Protein AF-A0A0C9QX68-F1 (afdb_monomer_lite)

Organism: NCBI:txid64838

Structure (mmCIF, N/CA/C/O backbone):
data_AF-A0A0C9QX68-F1
#
_entry.id   AF-A0A0C9QX68-F1
#
loop_
_atom_site.group_PDB
_atom_site.id
_atom_site.type_symbol
_atom_site.label_atom_id
_atom_site.label_alt_id
_atom_site.label_comp_id
_atom_site.label_asym_id
_atom_site.label_entity_id
_atom_site.label_seq_id
_atom_site.pdbx_PDB_ins_code
_atom_site.Cartn_x
_atom_site.Cartn_y
_atom_site.Cartn_z
_atom_site.occupancy
_atom_site.B_iso_or_equiv
_atom_site.auth_seq_id
_atom_site.auth_c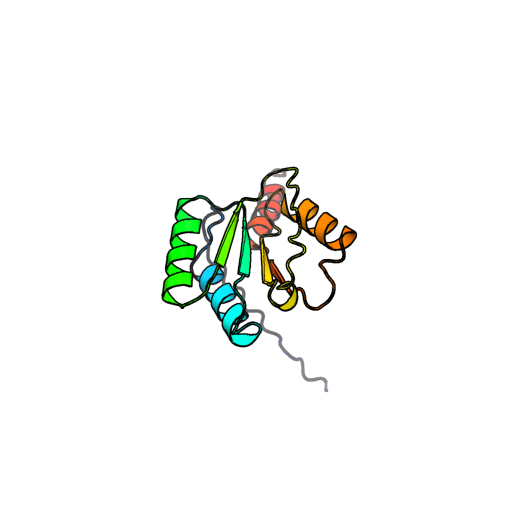omp_id
_atom_site.auth_asym_id
_atom_site.auth_atom_id
_atom_site.pdbx_PDB_model_num
ATOM 1 N N . MET A 1 1 ? 21.911 -42.697 15.186 1.00 37.84 1 MET A N 1
ATOM 2 C CA . MET A 1 1 ? 20.762 -43.060 14.328 1.00 37.84 1 MET A CA 1
ATOM 3 C C . MET A 1 1 ? 19.948 -41.790 14.113 1.00 37.84 1 MET A C 1
ATOM 5 O O . MET A 1 1 ? 19.211 -41.394 15.000 1.00 37.84 1 MET A O 1
ATOM 9 N N . PHE A 1 2 ? 20.220 -41.062 13.025 1.00 35.03 2 PHE A N 1
ATOM 10 C CA . PHE A 1 2 ? 19.630 -39.744 12.757 1.00 35.03 2 PHE A CA 1
ATOM 11 C C . PHE A 1 2 ? 18.246 -39.900 12.120 1.00 35.03 2 PHE A C 1
ATOM 13 O O . PHE A 1 2 ? 18.112 -40.521 11.065 1.00 35.03 2 PHE A O 1
ATOM 20 N N . ILE A 1 3 ? 17.230 -39.338 12.772 1.00 44.50 3 ILE A N 1
ATOM 21 C CA . ILE A 1 3 ? 15.864 -39.224 12.258 1.00 44.50 3 ILE A CA 1
ATOM 22 C C . ILE A 1 3 ? 15.906 -38.238 11.086 1.00 44.50 3 ILE A C 1
ATOM 24 O O . ILE A 1 3 ? 16.195 -37.056 11.265 1.00 44.50 3 ILE A O 1
ATOM 28 N N . LYS A 1 4 ? 15.679 -38.738 9.869 1.00 43.81 4 LYS A N 1
ATOM 29 C CA . LYS A 1 4 ? 15.552 -37.907 8.669 1.00 43.81 4 LYS A CA 1
ATOM 30 C C . LYS A 1 4 ? 14.200 -37.192 8.717 1.00 43.81 4 LYS A C 1
ATOM 32 O O . LYS A 1 4 ? 13.176 -37.798 8.423 1.00 43.81 4 LYS A O 1
ATOM 37 N N . ASN A 1 5 ? 14.212 -35.916 9.099 1.00 43.69 5 ASN A N 1
ATOM 38 C CA . ASN A 1 5 ? 13.072 -35.013 8.949 1.00 43.69 5 ASN A CA 1
ATOM 39 C C . ASN A 1 5 ? 12.767 -34.832 7.456 1.00 43.69 5 ASN A C 1
ATOM 41 O O . ASN A 1 5 ? 13.553 -34.237 6.722 1.00 43.69 5 ASN A O 1
ATOM 45 N N . PHE A 1 6 ? 11.632 -35.365 7.011 1.00 45.78 6 PHE A N 1
ATOM 46 C CA . PHE A 1 6 ? 11.074 -35.091 5.693 1.00 45.78 6 PHE A CA 1
ATOM 47 C C . PHE A 1 6 ? 10.314 -33.762 5.768 1.00 45.78 6 PHE A C 1
ATOM 49 O O . PHE A 1 6 ? 9.234 -33.691 6.348 1.00 45.78 6 PHE A O 1
ATOM 56 N N . ILE A 1 7 ? 10.884 -32.700 5.200 1.00 48.22 7 ILE A N 1
ATOM 57 C CA . ILE A 1 7 ? 10.152 -31.462 4.915 1.00 48.22 7 ILE A CA 1
ATOM 58 C C . ILE A 1 7 ? 9.492 -31.671 3.552 1.00 48.22 7 ILE A C 1
ATOM 60 O O . ILE A 1 7 ? 10.150 -31.612 2.516 1.00 48.22 7 ILE A O 1
ATOM 64 N N . GLY A 1 8 ? 8.202 -32.002 3.555 1.00 44.84 8 GLY A N 1
ATOM 65 C CA . GLY A 1 8 ? 7.402 -32.061 2.336 1.00 44.84 8 GLY A CA 1
ATOM 66 C C . GLY A 1 8 ? 6.965 -30.655 1.940 1.00 44.84 8 GLY A C 1
ATOM 67 O O . GLY A 1 8 ? 6.133 -30.064 2.621 1.00 44.84 8 GLY A O 1
ATOM 68 N N . ILE A 1 9 ? 7.520 -30.118 0.854 1.00 47.53 9 ILE A N 1
ATOM 69 C CA . ILE A 1 9 ? 7.031 -28.882 0.234 1.00 47.53 9 ILE A CA 1
ATOM 70 C C . ILE A 1 9 ? 5.921 -29.279 -0.742 1.00 47.53 9 ILE A C 1
ATOM 72 O O . ILE A 1 9 ? 6.179 -29.918 -1.761 1.00 47.53 9 ILE A O 1
ATOM 76 N N . LEU A 1 10 ? 4.678 -28.926 -0.415 1.00 38.78 10 LEU A N 1
ATOM 77 C CA . LEU A 1 10 ? 3.535 -29.085 -1.307 1.00 38.78 10 LEU A CA 1
ATOM 78 C C . LEU A 1 10 ? 3.487 -27.878 -2.254 1.00 38.78 10 LEU A C 1
ATOM 80 O O . LEU A 1 10 ? 3.088 -26.789 -1.849 1.00 38.78 10 LEU A O 1
ATOM 84 N N . ILE A 1 11 ? 3.901 -28.062 -3.509 1.00 47.56 11 ILE A N 1
ATOM 85 C CA . ILE A 1 11 ? 3.765 -27.044 -4.559 1.00 47.56 11 ILE A CA 1
ATOM 86 C C . ILE A 1 11 ? 2.476 -27.337 -5.330 1.00 47.56 11 ILE A C 1
ATOM 88 O O . ILE A 1 11 ? 2.427 -28.248 -6.154 1.00 47.56 11 ILE A O 1
ATOM 92 N N . LEU A 1 12 ? 1.417 -26.578 -5.049 1.00 38.44 12 LEU A N 1
ATOM 93 C CA . LEU A 1 12 ? 0.192 -26.575 -5.851 1.00 38.44 12 LEU A CA 1
ATOM 94 C C . LEU A 1 12 ? 0.367 -25.583 -7.005 1.00 38.44 12 LEU A C 1
ATOM 96 O O . LEU A 1 12 ? 0.236 -24.374 -6.830 1.00 38.44 12 LEU A O 1
ATOM 100 N N . SER A 1 13 ? 0.685 -26.096 -8.191 1.00 34.31 13 SER A N 1
ATOM 101 C CA . SER A 1 13 ? 0.783 -25.299 -9.417 1.00 34.31 13 SER A CA 1
ATOM 102 C C . SER A 1 13 ? -0.612 -25.022 -9.981 1.00 34.31 13 SER A C 1
ATOM 104 O O . SER A 1 13 ? -1.109 -25.760 -10.830 1.00 34.31 13 SER A O 1
ATOM 106 N N . ILE A 1 14 ? -1.259 -23.956 -9.513 1.00 43.12 14 ILE A N 1
ATOM 107 C CA . ILE A 1 14 ? -2.468 -23.431 -10.157 1.00 43.12 14 ILE A CA 1
ATOM 108 C C . ILE A 1 14 ? -2.005 -22.512 -11.292 1.00 43.12 14 ILE A C 1
ATOM 110 O O . ILE A 1 14 ? -1.330 -21.514 -11.047 1.00 43.12 14 ILE A O 1
ATOM 114 N N . ARG A 1 15 ? -2.335 -22.856 -12.544 1.00 37.97 15 ARG A N 1
ATOM 115 C CA . ARG A 1 15 ? -2.160 -21.942 -13.681 1.00 37.97 15 ARG A CA 1
ATOM 116 C C . ARG A 1 15 ? -3.159 -20.798 -13.520 1.00 37.97 15 ARG A C 1
ATOM 118 O O . ARG A 1 15 ? -4.356 -21.017 -13.687 1.00 37.97 15 ARG A O 1
ATOM 125 N N . VAL A 1 16 ? -2.672 -19.604 -13.203 1.00 42.56 16 VAL A N 1
ATOM 126 C CA . VAL A 1 16 ? -3.471 -18.373 -13.162 1.00 42.56 16 VAL A CA 1
ATOM 127 C C . VAL A 1 16 ? -2.869 -17.384 -14.158 1.00 42.56 16 VAL A C 1
ATOM 129 O O . VAL A 1 16 ? -1.650 -17.291 -14.287 1.00 42.56 16 VAL A O 1
ATOM 132 N N . SER A 1 17 ? -3.754 -16.749 -14.928 1.00 37.41 17 SER A N 1
ATOM 133 C CA . SER A 1 17 ? -3.475 -15.821 -16.029 1.00 37.41 17 SER A CA 1
ATOM 134 C C . SER A 1 17 ? -2.499 -14.707 -15.638 1.00 37.41 17 SER A C 1
ATOM 136 O O . SER A 1 17 ? -2.539 -14.219 -14.514 1.00 37.41 17 SER A O 1
ATOM 138 N N . ALA A 1 18 ? -1.662 -14.285 -16.590 1.00 44.09 18 ALA A N 1
ATOM 139 C CA . ALA A 1 18 ? -0.663 -13.222 -16.460 1.00 44.09 18 ALA A CA 1
ATOM 140 C C . ALA A 1 18 ? -1.278 -11.810 -16.543 1.00 44.09 18 ALA A C 1
ATOM 142 O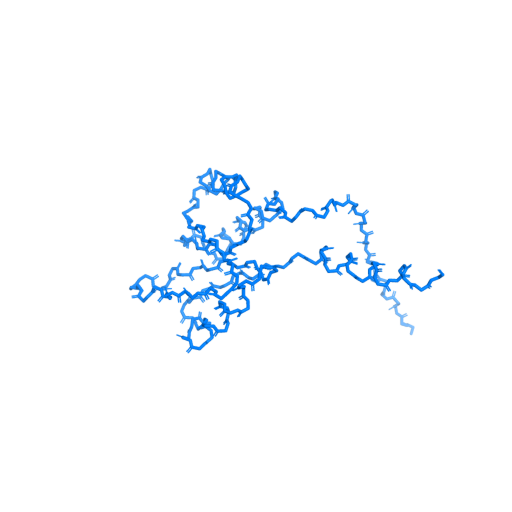 O . ALA A 1 18 ? -0.737 -10.938 -17.216 1.00 44.09 18 ALA A O 1
ATOM 143 N N . ASP A 1 19 ? -2.422 -11.612 -15.891 1.00 52.81 19 ASP A N 1
ATOM 144 C CA . ASP A 1 19 ? -3.025 -10.296 -15.709 1.00 52.81 19 ASP A CA 1
ATOM 145 C C . ASP A 1 19 ? -2.962 -9.979 -14.218 1.00 52.81 19 ASP A C 1
ATOM 147 O O . ASP A 1 19 ? -3.515 -10.716 -13.392 1.00 52.81 19 ASP A O 1
ATOM 151 N N . ARG A 1 20 ? -2.156 -8.978 -13.856 1.00 63.50 20 ARG A N 1
ATOM 152 C CA . ARG A 1 20 ? -1.855 -8.701 -12.453 1.00 63.50 20 ARG A CA 1
ATOM 153 C C . ARG A 1 20 ? -2.996 -7.903 -11.849 1.00 63.50 20 ARG A C 1
ATOM 155 O O . ARG A 1 20 ? -3.058 -6.687 -11.982 1.00 63.50 20 ARG A O 1
ATOM 162 N N . LYS A 1 21 ? -3.863 -8.638 -11.165 1.00 73.56 21 LYS A N 1
ATOM 163 C CA . LYS A 1 21 ? -5.104 -8.152 -10.582 1.00 73.56 21 LYS A CA 1
ATOM 164 C C . LYS A 1 21 ? -4.999 -8.042 -9.069 1.00 73.56 21 LYS A C 1
ATOM 166 O O . LYS A 1 21 ? -4.462 -8.936 -8.414 1.00 73.56 21 LYS A O 1
ATOM 171 N N . ILE A 1 22 ? -5.588 -6.991 -8.493 1.00 82.56 22 ILE A N 1
ATOM 172 C CA . ILE A 1 22 ? -5.909 -6.966 -7.056 1.00 82.56 22 ILE A CA 1
ATOM 173 C C . ILE A 1 22 ? -7.045 -7.969 -6.810 1.00 82.56 22 ILE A C 1
ATOM 175 O O . ILE A 1 22 ? -8.231 -7.628 -6.795 1.00 82.56 22 ILE A O 1
ATOM 179 N N . ASP A 1 23 ? -6.668 -9.237 -6.685 1.00 86.25 23 ASP A N 1
ATOM 180 C CA . ASP A 1 23 ? -7.585 -10.357 -6.519 1.00 86.25 23 ASP A CA 1
ATOM 181 C C . ASP A 1 23 ? -8.081 -10.497 -5.069 1.00 86.25 23 ASP A C 1
ATOM 183 O O . ASP A 1 23 ? -7.656 -9.792 -4.150 1.00 86.25 23 ASP A O 1
ATOM 187 N N . GLU A 1 24 ? -9.012 -11.425 -4.856 1.00 88.94 24 GLU A N 1
ATOM 188 C CA . GLU A 1 24 ? -9.596 -11.697 -3.539 1.00 88.94 24 GLU A CA 1
ATOM 189 C C . GLU A 1 24 ? -8.539 -12.076 -2.485 1.00 88.94 24 GLU A C 1
ATOM 191 O O . GLU A 1 24 ? -8.703 -11.762 -1.303 1.00 88.94 24 GLU A O 1
ATOM 196 N N . ILE A 1 25 ? -7.433 -12.707 -2.899 1.00 88.44 25 ILE A N 1
ATOM 197 C CA . ILE A 1 25 ? -6.351 -13.112 -1.997 1.00 88.44 25 ILE A CA 1
ATOM 198 C C . ILE A 1 25 ? -5.633 -11.867 -1.480 1.00 88.44 25 ILE A C 1
ATOM 200 O O . ILE A 1 25 ? -5.468 -11.718 -0.268 1.00 88.44 25 ILE A O 1
ATOM 204 N N . VAL A 1 26 ? -5.251 -10.950 -2.373 1.0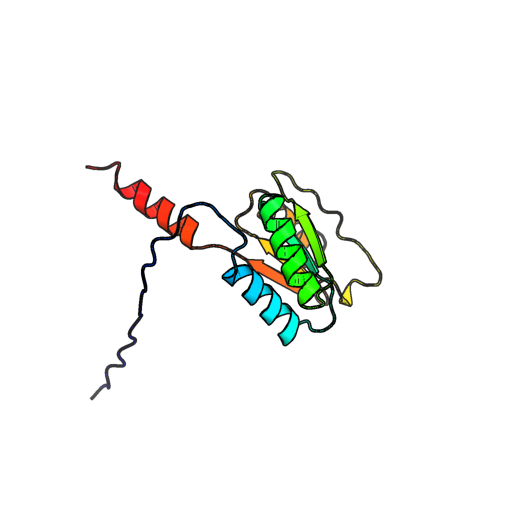0 89.19 26 VAL A N 1
ATOM 205 C CA . VAL A 1 26 ? -4.605 -9.684 -1.995 1.00 89.19 26 VAL A CA 1
ATOM 206 C C . VAL A 1 26 ? -5.542 -8.837 -1.130 1.00 89.19 26 VAL A C 1
ATOM 208 O O . VAL A 1 26 ? -5.124 -8.319 -0.093 1.00 89.19 26 VAL A O 1
ATOM 211 N N . GLN A 1 27 ? -6.821 -8.742 -1.503 1.00 92.12 27 GLN A N 1
ATOM 212 C CA . GLN A 1 27 ? -7.835 -8.009 -0.736 1.00 92.12 27 GLN A CA 1
ATOM 213 C C . GLN A 1 27 ? -7.966 -8.545 0.696 1.00 92.12 27 GLN A C 1
ATOM 215 O O . GLN A 1 27 ? -7.902 -7.775 1.659 1.00 92.12 27 GLN A O 1
ATOM 220 N N . THR A 1 28 ? -8.108 -9.865 0.839 1.00 93.44 28 THR A N 1
ATOM 221 C CA . THR A 1 28 ? -8.250 -10.529 2.142 1.00 93.44 28 THR A CA 1
ATOM 222 C C . THR A 1 28 ? -6.986 -10.369 2.976 1.00 93.44 28 THR A C 1
ATOM 224 O O . THR A 1 28 ? -7.064 -10.036 4.154 1.00 93.44 28 THR A O 1
ATOM 227 N N . PHE A 1 29 ? -5.812 -10.502 2.359 1.00 91.75 29 PHE A N 1
ATOM 228 C CA . PHE A 1 29 ? -4.542 -10.324 3.051 1.00 91.75 29 PHE A CA 1
ATOM 229 C C . PHE A 1 29 ? -4.373 -8.909 3.621 1.00 91.75 29 PHE A C 1
ATOM 231 O O . PHE A 1 29 ? -4.023 -8.750 4.792 1.00 91.75 29 PHE A O 1
ATOM 238 N N . ILE A 1 30 ? -4.669 -7.868 2.832 1.00 90.69 30 ILE A N 1
ATOM 239 C CA . ILE A 1 30 ? -4.629 -6.479 3.317 1.00 90.69 30 ILE A CA 1
ATOM 240 C C . ILE A 1 30 ? -5.624 -6.296 4.475 1.00 90.69 30 ILE A C 1
ATOM 242 O O . ILE A 1 30 ? -5.300 -5.661 5.484 1.00 90.69 30 ILE A O 1
ATOM 246 N N . LEU A 1 31 ? -6.825 -6.871 4.373 1.00 91.75 31 LEU A N 1
ATOM 247 C CA . LEU A 1 31 ? -7.823 -6.804 5.439 1.00 91.75 31 LEU A CA 1
ATOM 248 C C . LEU A 1 31 ? -7.338 -7.477 6.732 1.00 91.75 31 LEU A C 1
ATOM 250 O O . LEU A 1 31 ? -7.451 -6.884 7.805 1.00 91.75 31 LEU A O 1
ATOM 254 N N . ASP A 1 32 ? -6.759 -8.670 6.643 1.00 92.19 32 ASP A N 1
ATOM 255 C CA . ASP A 1 32 ? -6.244 -9.400 7.802 1.00 92.19 32 ASP A CA 1
ATOM 256 C C . ASP A 1 32 ? -5.109 -8.629 8.479 1.00 92.19 32 ASP A C 1
ATOM 258 O O . ASP A 1 32 ? -5.143 -8.402 9.691 1.00 92.19 32 ASP A O 1
ATOM 262 N N . VAL A 1 33 ? -4.151 -8.117 7.703 1.00 89.69 33 VAL A N 1
ATOM 263 C CA . VAL A 1 33 ? -3.038 -7.319 8.238 1.00 89.69 33 VAL A CA 1
ATOM 264 C C . VAL A 1 33 ? -3.548 -6.037 8.906 1.00 89.69 33 VAL A C 1
ATOM 266 O O . VAL A 1 33 ? -3.141 -5.717 10.029 1.00 89.69 33 VAL A O 1
ATOM 269 N N . THR A 1 34 ? -4.477 -5.318 8.265 1.00 87.12 34 THR A N 1
ATOM 270 C CA . THR A 1 34 ? -5.081 -4.105 8.846 1.00 87.12 34 THR A CA 1
ATOM 271 C C . THR A 1 34 ? -5.939 -4.398 10.074 1.00 87.12 34 THR A C 1
ATOM 273 O O . THR A 1 34 ? -6.103 -3.525 10.920 1.00 87.12 34 THR A O 1
ATOM 276 N N . ASN A 1 35 ? -6.506 -5.594 10.213 1.00 87.88 35 ASN A N 1
ATOM 277 C CA . ASN A 1 35 ? -7.253 -5.986 11.407 1.00 87.88 35 ASN A CA 1
ATOM 278 C C . ASN A 1 35 ? -6.333 -6.398 12.556 1.00 87.88 35 ASN A C 1
ATOM 280 O O . ASN A 1 35 ? -6.546 -5.970 13.689 1.00 87.88 35 ASN A O 1
ATOM 284 N N . SER A 1 36 ? -5.318 -7.213 12.277 1.00 85.06 36 SER A N 1
ATOM 285 C CA . SER A 1 36 ? -4.462 -7.799 13.309 1.00 85.06 36 SER A CA 1
ATOM 286 C C . SER A 1 36 ? -3.417 -6.826 13.837 1.00 85.06 36 SER A C 1
ATOM 288 O O . SER A 1 36 ? -3.210 -6.736 15.045 1.00 85.06 36 SER A O 1
ATOM 290 N N . PHE A 1 37 ? -2.753 -6.092 12.947 1.00 75.88 37 PHE A N 1
ATOM 291 C CA . PHE A 1 37 ? -1.602 -5.273 13.324 1.00 75.88 37 PHE A CA 1
ATOM 292 C C . PHE A 1 37 ? -1.955 -3.791 13.441 1.00 75.88 37 PHE A C 1
ATOM 294 O O . PHE A 1 37 ? -1.301 -3.050 14.184 1.00 75.88 37 PHE A O 1
ATOM 301 N N . TYR A 1 38 ? -3.001 -3.352 12.733 1.00 74.25 38 TYR A N 1
ATOM 302 C CA . TYR A 1 38 ? -3.294 -1.932 12.528 1.00 74.25 38 TYR A CA 1
ATOM 303 C C . TYR A 1 38 ? -4.791 -1.575 12.663 1.00 74.25 38 TYR A C 1
ATOM 305 O O . TYR A 1 38 ? -5.336 -0.873 11.810 1.00 74.25 38 TYR A O 1
ATOM 313 N N . PRO A 1 39 ? -5.475 -2.014 13.742 1.00 64.75 39 PRO A N 1
ATOM 314 C CA . PRO A 1 39 ? -6.940 -2.025 13.835 1.00 64.75 39 PRO A CA 1
ATOM 315 C C . PRO A 1 39 ? -7.617 -0.652 13.704 1.00 64.75 39 PRO A C 1
ATOM 317 O O . PRO A 1 39 ? -8.813 -0.592 13.430 1.00 64.75 39 PRO A O 1
ATOM 320 N N . THR A 1 40 ? -6.880 0.447 13.890 1.00 58.38 40 THR A N 1
ATOM 321 C CA . THR A 1 40 ? -7.417 1.816 13.956 1.00 58.38 40 THR A CA 1
ATOM 322 C C . THR A 1 40 ? -6.890 2.769 12.881 1.00 58.38 40 THR A C 1
ATOM 324 O O . THR A 1 40 ? -7.212 3.957 12.924 1.00 58.38 40 THR A O 1
ATOM 327 N N . SER A 1 41 ? -6.091 2.301 11.921 1.00 65.12 41 SER A N 1
ATOM 328 C CA . SER A 1 41 ? -5.508 3.177 10.899 1.00 65.12 41 SER A CA 1
ATOM 329 C C . SER A 1 41 ? -6.249 3.067 9.574 1.00 65.12 41 SER A C 1
ATOM 331 O O . SER A 1 41 ? -6.425 1.974 9.035 1.00 65.12 41 SER A O 1
ATOM 333 N N . SER A 1 42 ? -6.625 4.222 9.028 1.00 82.75 42 SER A N 1
ATOM 334 C CA . SER A 1 42 ? -6.745 4.370 7.583 1.00 82.75 42 SER A CA 1
ATOM 335 C C . SER A 1 42 ? -5.425 3.985 6.915 1.00 82.75 42 SER A C 1
ATOM 337 O O . SER A 1 42 ? -4.369 4.170 7.522 1.00 82.75 42 SER A O 1
ATOM 339 N N . PHE A 1 43 ? -5.463 3.493 5.682 1.00 87.38 43 PHE A N 1
ATOM 340 C CA . PHE A 1 43 ? -4.243 3.178 4.939 1.00 87.38 43 PHE A CA 1
ATOM 341 C C . PHE A 1 43 ? -4.231 3.820 3.558 1.00 87.38 43 PHE A C 1
ATOM 343 O O . PHE A 1 43 ? -5.285 4.000 2.955 1.00 87.38 43 PHE A O 1
ATOM 350 N N . SER A 1 44 ? -3.045 4.136 3.049 1.00 88.81 44 SER A N 1
ATOM 351 C CA . SER A 1 44 ? -2.881 4.591 1.667 1.00 88.81 44 SER A CA 1
ATOM 352 C C . SER A 1 44 ? -2.228 3.475 0.860 1.00 88.81 44 SER A C 1
ATOM 354 O O . SER A 1 44 ? -1.164 2.978 1.228 1.00 88.81 44 SER A O 1
ATOM 356 N N . LEU A 1 45 ? -2.893 3.047 -0.208 1.00 90.94 45 LEU A N 1
ATOM 357 C CA . LEU A 1 45 ? -2.409 2.047 -1.148 1.00 90.94 45 LEU A CA 1
ATOM 358 C C . LEU A 1 45 ? -1.755 2.730 -2.346 1.00 90.94 45 LEU A C 1
ATOM 360 O O . LEU A 1 45 ? -2.400 3.509 -3.039 1.00 90.94 45 LEU A O 1
ATOM 364 N N . PHE A 1 46 ? -0.519 2.350 -2.634 1.00 91.44 46 PHE A N 1
ATOM 365 C CA . PHE A 1 46 ? 0.208 2.690 -3.846 1.00 91.44 46 PHE A CA 1
ATOM 366 C C . PHE A 1 46 ? 0.207 1.488 -4.791 1.00 91.44 46 PHE A C 1
ATOM 368 O O . PHE A 1 46 ? 0.763 0.439 -4.462 1.00 91.44 46 PHE A O 1
ATOM 375 N N . HIS A 1 47 ? -0.442 1.626 -5.948 1.00 90.94 47 HIS A N 1
ATOM 376 C CA . HIS A 1 47 ? -0.659 0.530 -6.900 1.00 90.94 47 HIS A CA 1
ATOM 377 C C . HIS A 1 47 ? -0.533 0.995 -8.357 1.00 90.94 47 HIS A C 1
ATOM 379 O O . HIS A 1 47 ? -0.513 2.182 -8.649 1.00 90.94 47 HIS A O 1
ATOM 385 N N . CYS A 1 48 ? -0.531 0.054 -9.295 1.00 89.56 48 CYS A N 1
ATOM 386 C CA . CYS A 1 48 ? -0.607 0.297 -10.741 1.00 89.56 48 CYS A CA 1
ATOM 387 C C . CYS A 1 48 ? -1.777 -0.463 -11.391 1.00 89.56 48 CYS A C 1
ATOM 389 O O . CYS A 1 48 ? -1.874 -0.515 -12.611 1.00 89.56 48 CYS A O 1
ATOM 391 N N . ALA A 1 49 ? -2.663 -1.025 -10.557 1.00 89.44 49 ALA A N 1
ATOM 392 C CA . ALA A 1 49 ? -3.894 -1.707 -10.944 1.00 89.44 49 ALA A CA 1
ATOM 393 C C . ALA A 1 49 ? -4.870 -0.813 -11.723 1.00 89.44 49 ALA A C 1
ATOM 395 O O . ALA A 1 49 ? -4.889 0.413 -11.549 1.00 89.44 49 ALA A O 1
ATOM 396 N N . GLU A 1 50 ? -5.720 -1.441 -12.536 1.00 90.31 50 GLU A N 1
ATOM 397 C CA . GLU A 1 50 ? -6.716 -0.734 -13.338 1.00 90.31 50 GLU A CA 1
ATOM 398 C C . GLU A 1 50 ? -7.821 -0.104 -12.469 1.00 90.31 50 GLU A C 1
ATOM 400 O O . GLU A 1 50 ? -8.184 -0.647 -11.421 1.00 90.31 50 GLU A O 1
ATOM 405 N N . PRO A 1 51 ? -8.458 1.000 -12.914 1.00 89.69 51 PRO A N 1
ATOM 406 C CA . PRO A 1 51 ? -9.506 1.671 -12.138 1.00 89.69 51 PRO A CA 1
ATOM 407 C C . PRO A 1 51 ? -10.661 0.760 -11.693 1.00 89.69 51 PRO A C 1
ATOM 409 O O . PRO A 1 51 ? -11.239 0.975 -10.627 1.00 89.69 51 PRO A O 1
ATOM 412 N N . ALA A 1 52 ? -11.006 -0.259 -12.488 1.00 91.38 52 ALA A N 1
ATOM 413 C CA . ALA A 1 52 ? -12.057 -1.216 -12.148 1.00 91.38 52 ALA A CA 1
ATOM 414 C C . ALA A 1 52 ? -11.689 -2.079 -10.929 1.00 91.38 52 ALA A C 1
ATOM 416 O O . ALA A 1 52 ? -12.527 -2.299 -10.054 1.00 91.38 52 ALA A O 1
ATOM 417 N N . GLU A 1 53 ? -10.435 -2.516 -10.845 1.00 91.00 53 GLU A N 1
ATOM 418 C CA . GLU A 1 53 ? -9.912 -3.341 -9.752 1.00 91.00 53 GLU A CA 1
ATOM 419 C C . GLU A 1 53 ? -9.780 -2.529 -8.466 1.00 91.00 53 GLU A C 1
ATOM 421 O O . GLU A 1 53 ? -10.137 -2.990 -7.383 1.00 91.00 53 GLU A O 1
ATOM 426 N N . VAL A 1 54 ? -9.346 -1.275 -8.590 1.00 91.81 54 VAL A N 1
ATOM 427 C CA . VAL A 1 54 ? -9.286 -0.330 -7.469 1.00 91.81 54 VAL A CA 1
ATOM 428 C C . VAL A 1 54 ? -10.684 -0.060 -6.927 1.00 91.81 54 VAL A C 1
ATOM 430 O O . VAL A 1 54 ? -10.890 -0.084 -5.718 1.00 91.81 54 VAL A O 1
ATOM 433 N N . ALA A 1 55 ? -11.674 0.135 -7.802 1.00 93.62 55 ALA A N 1
ATOM 434 C CA . ALA A 1 55 ? -13.061 0.310 -7.383 1.00 93.62 55 ALA A CA 1
ATOM 435 C C . ALA A 1 55 ? -13.617 -0.940 -6.676 1.00 93.62 55 ALA A C 1
ATOM 437 O O . ALA A 1 55 ? -14.387 -0.814 -5.719 1.00 93.62 55 ALA A O 1
ATOM 438 N N . GLU A 1 56 ? -13.237 -2.139 -7.124 1.00 94.94 56 GLU A N 1
ATOM 439 C CA . GLU A 1 56 ? -13.588 -3.407 -6.478 1.00 94.94 56 GLU A CA 1
ATOM 440 C C . GLU A 1 56 ? -12.970 -3.511 -5.076 1.00 94.94 56 GLU A C 1
ATOM 442 O O . GLU A 1 56 ? -13.702 -3.685 -4.095 1.00 94.94 56 GLU A O 1
ATOM 447 N N . LEU A 1 57 ? -11.659 -3.280 -4.961 1.00 93.31 57 LEU A N 1
ATOM 448 C CA . LEU A 1 57 ? -10.952 -3.208 -3.684 1.00 93.31 57 LEU A CA 1
ATOM 449 C C . LEU A 1 57 ? -11.591 -2.170 -2.750 1.00 93.31 57 LEU A C 1
ATOM 451 O O . LEU A 1 57 ? -11.845 -2.462 -1.581 1.00 93.31 57 LEU A O 1
ATOM 455 N N . SER A 1 58 ? -11.891 -0.969 -3.246 1.00 93.69 58 SER A N 1
ATOM 456 C CA . SER A 1 58 ? -12.477 0.099 -2.436 1.00 93.69 58 SER A CA 1
ATOM 457 C C . SER A 1 58 ? -13.846 -0.273 -1.883 1.00 93.69 58 SER A C 1
ATOM 459 O O . SER A 1 58 ? -14.153 0.022 -0.721 1.00 93.69 58 SER A O 1
ATOM 461 N N . ARG A 1 59 ? -14.675 -0.964 -2.675 1.00 96.19 59 ARG A N 1
ATOM 462 C CA . ARG A 1 59 ? -15.958 -1.509 -2.204 1.00 96.19 59 ARG A CA 1
ATOM 463 C C . ARG A 1 59 ? -15.745 -2.571 -1.131 1.00 96.19 59 ARG A C 1
ATOM 465 O O . ARG A 1 59 ? -16.418 -2.518 -0.100 1.00 96.19 59 ARG A O 1
ATOM 472 N N . PHE A 1 60 ? -14.814 -3.499 -1.347 1.00 95.44 60 PHE A N 1
ATOM 473 C CA . PHE A 1 60 ? -14.480 -4.545 -0.380 1.00 95.44 60 PHE A CA 1
ATOM 474 C C . PHE A 1 60 ? -14.007 -3.953 0.957 1.00 95.44 60 PHE A C 1
ATOM 476 O O . PHE A 1 60 ? -14.540 -4.296 2.013 1.00 95.44 60 PHE A O 1
ATOM 483 N N . MET A 1 61 ? -13.076 -3.001 0.925 1.00 93.19 61 MET A N 1
ATOM 484 C CA . MET A 1 61 ? -12.540 -2.345 2.121 1.00 93.19 61 MET A CA 1
ATOM 485 C C . MET A 1 61 ? -13.604 -1.521 2.852 1.00 93.19 61 MET A C 1
ATOM 487 O O . MET A 1 61 ? -13.736 -1.624 4.072 1.00 93.19 61 MET A O 1
ATOM 491 N N . SER A 1 62 ? -14.436 -0.779 2.114 1.00 92.31 62 SER A N 1
ATOM 492 C CA . SER A 1 62 ? -15.541 -0.001 2.695 1.00 92.31 62 SER A CA 1
ATOM 493 C C . SER A 1 62 ? -16.567 -0.894 3.395 1.00 92.31 62 SER A C 1
ATOM 495 O O . SER A 1 62 ? -17.012 -0.579 4.499 1.00 92.31 62 SER A O 1
ATOM 497 N N . LYS A 1 63 ? -16.906 -2.047 2.797 1.00 95.06 63 LYS A N 1
ATOM 498 C CA . LYS A 1 63 ? -17.804 -3.045 3.403 1.00 95.06 63 LYS A CA 1
ATOM 499 C C . LYS A 1 63 ? -17.247 -3.595 4.720 1.00 95.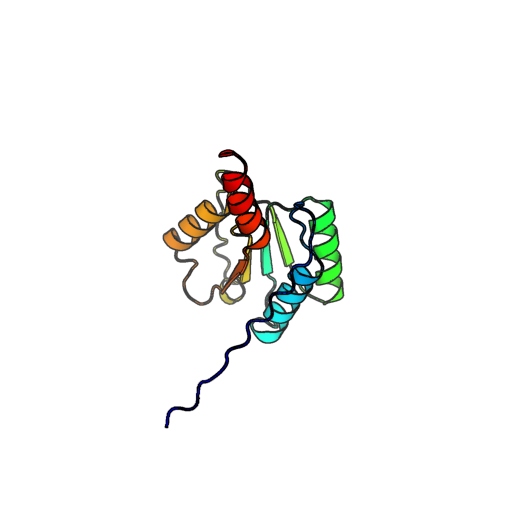06 63 LYS A C 1
ATOM 501 O O . LYS A 1 63 ? -18.020 -3.911 5.620 1.00 95.06 63 LYS A O 1
ATOM 506 N N . ASN A 1 64 ? -15.925 -3.656 4.842 1.00 92.06 64 ASN A N 1
ATOM 507 C CA . ASN A 1 64 ? -15.210 -4.075 6.047 1.00 92.06 64 ASN A CA 1
ATOM 508 C C . ASN A 1 64 ? -14.790 -2.898 6.952 1.00 92.06 64 ASN A C 1
ATOM 510 O O . ASN A 1 64 ? -13.932 -3.061 7.818 1.00 92.06 64 ASN A O 1
ATOM 514 N N . GLN A 1 65 ? -15.393 -1.715 6.769 1.00 90.00 65 GLN A N 1
ATOM 515 C CA . GLN A 1 65 ? -15.177 -0.519 7.596 1.00 90.00 65 GLN A CA 1
ATOM 516 C C . GLN A 1 65 ? -13.715 -0.038 7.630 1.00 90.00 65 GLN A C 1
ATOM 518 O O . GLN A 1 65 ? -13.262 0.559 8.609 1.00 90.00 65 GLN A O 1
ATOM 523 N N . LYS A 1 66 ? -12.968 -0.273 6.547 1.00 88.81 66 LYS A N 1
ATOM 524 C CA . LYS A 1 66 ? -11.590 0.195 6.393 1.00 88.81 66 LYS A CA 1
ATOM 525 C C . LYS A 1 66 ? -11.543 1.490 5.597 1.00 88.81 66 LYS A C 1
ATOM 527 O O . LYS A 1 66 ? -11.825 1.516 4.398 1.00 88.81 66 LYS A O 1
ATOM 532 N N . LEU A 1 67 ? -11.155 2.567 6.279 1.00 88.44 67 LEU A N 1
ATOM 533 C CA . LEU A 1 67 ? -10.812 3.831 5.636 1.00 88.44 67 LEU A CA 1
ATOM 534 C C . LEU A 1 67 ? -9.538 3.641 4.817 1.00 88.44 67 LEU A C 1
ATOM 536 O O . LEU A 1 67 ? -8.557 3.089 5.314 1.00 88.44 67 LEU A O 1
ATOM 540 N N . HIS A 1 68 ? -9.557 4.091 3.573 1.00 89.31 68 HIS A N 1
ATOM 541 C CA . HIS A 1 68 ? -8.421 3.930 2.686 1.00 89.31 68 HIS A CA 1
ATOM 542 C C . HIS A 1 68 ? -8.376 5.035 1.638 1.00 89.31 68 HIS A C 1
ATOM 544 O O . HIS A 1 68 ? -9.398 5.627 1.292 1.00 89.31 68 HIS A O 1
ATOM 550 N N . GLU A 1 69 ? -7.179 5.268 1.128 1.00 88.69 69 GLU A N 1
ATOM 551 C CA . GLU A 1 69 ? -6.903 6.057 -0.063 1.00 88.69 69 GLU A CA 1
ATOM 552 C C . GLU A 1 69 ? -6.137 5.165 -1.039 1.00 88.69 69 GLU A C 1
ATOM 554 O O . GLU A 1 69 ? -5.297 4.372 -0.617 1.00 88.69 69 GLU A O 1
ATOM 559 N N . ALA A 1 70 ? -6.439 5.250 -2.331 1.00 88.62 70 ALA A N 1
ATOM 560 C CA . ALA A 1 70 ? -5.738 4.495 -3.361 1.00 88.62 70 ALA A CA 1
ATOM 561 C C . ALA A 1 70 ? -5.140 5.481 -4.362 1.00 88.62 70 ALA A C 1
ATOM 563 O O . ALA A 1 70 ? -5.865 6.234 -5.015 1.00 88.62 70 ALA A O 1
ATOM 564 N N . SER A 1 71 ? -3.817 5.471 -4.449 1.00 87.88 71 SER A N 1
ATOM 565 C CA . SER A 1 71 ? -3.030 6.371 -5.273 1.00 87.88 71 SER A CA 1
ATOM 566 C C . SER A 1 71 ? -2.286 5.555 -6.322 1.00 87.88 71 SER A C 1
ATOM 568 O O . SER A 1 71 ? -1.495 4.673 -5.971 1.00 87.88 71 SER A O 1
ATOM 570 N N . PRO A 1 72 ? -2.502 5.836 -7.614 1.00 87.00 72 PRO A N 1
ATOM 571 C CA . PRO A 1 72 ? -1.762 5.150 -8.646 1.00 87.00 72 PRO A CA 1
ATOM 572 C C . PRO A 1 72 ? -0.300 5.622 -8.663 1.00 87.00 72 PRO A C 1
ATOM 574 O O . PRO A 1 72 ? -0.023 6.813 -8.506 1.00 87.00 72 PRO A O 1
ATOM 577 N N . ILE A 1 73 ? 0.627 4.695 -8.892 1.00 85.56 73 ILE A N 1
ATOM 578 C CA . ILE A 1 73 ? 2.061 4.952 -9.032 1.00 85.56 73 ILE A CA 1
ATOM 579 C C . ILE A 1 73 ? 2.555 4.477 -10.400 1.00 85.56 73 ILE A C 1
ATOM 581 O O . ILE A 1 73 ? 2.459 3.302 -10.755 1.00 85.56 73 ILE A O 1
ATOM 585 N N . PHE A 1 74 ? 3.108 5.410 -11.173 1.00 78.12 74 PHE A N 1
ATOM 586 C CA . PHE A 1 74 ? 3.647 5.164 -12.509 1.00 78.12 74 PHE A CA 1
ATOM 587 C C . PHE A 1 74 ? 4.952 5.950 -12.692 1.00 78.12 74 PHE A C 1
ATOM 589 O O . PHE A 1 74 ? 4.990 7.132 -12.355 1.00 78.12 74 PHE A O 1
ATOM 596 N N . GLY A 1 75 ? 5.984 5.323 -13.270 1.00 70.75 75 GLY A N 1
ATOM 597 C CA . GLY A 1 75 ? 7.243 5.990 -13.639 1.00 70.75 75 GLY A CA 1
ATOM 598 C C . GLY A 1 75 ? 7.912 6.753 -12.486 1.00 70.75 75 GLY A C 1
ATOM 599 O O . GLY A 1 75 ? 7.890 6.286 -11.350 1.00 70.75 75 GLY A O 1
ATOM 600 N N . GLU A 1 76 ? 8.477 7.935 -12.776 1.00 63.75 76 GLU A N 1
ATOM 601 C CA . GLU A 1 76 ? 9.058 8.855 -11.780 1.00 63.75 76 GLU A CA 1
ATOM 602 C C . GLU A 1 76 ? 7.970 9.465 -10.873 1.00 63.75 76 GLU A C 1
ATOM 604 O O . GLU A 1 76 ? 7.600 10.638 -10.976 1.00 63.75 76 GLU A O 1
ATOM 609 N N . TYR A 1 77 ? 7.420 8.650 -9.977 1.00 67.50 77 TYR A N 1
ATOM 610 C CA . TYR A 1 77 ? 6.434 9.079 -8.997 1.00 67.50 77 TYR A CA 1
ATOM 611 C C . TYR A 1 77 ? 7.116 9.893 -7.893 1.00 67.50 77 TYR A C 1
ATOM 613 O O . TYR A 1 77 ? 8.047 9.414 -7.247 1.00 67.50 77 TYR A O 1
ATOM 621 N N . ARG A 1 78 ? 6.658 11.127 -7.654 1.00 65.75 78 ARG A N 1
ATOM 622 C CA . ARG A 1 78 ? 7.119 11.965 -6.535 1.00 65.75 78 ARG A CA 1
ATOM 623 C C . ARG A 1 78 ? 5.995 12.093 -5.526 1.00 65.75 78 ARG A C 1
ATOM 625 O O . ARG A 1 78 ? 4.982 12.727 -5.817 1.00 65.75 78 ARG A O 1
ATOM 632 N N . PHE A 1 79 ? 6.176 11.487 -4.360 1.00 69.94 79 PHE A N 1
ATOM 633 C CA . PHE A 1 79 ? 5.204 11.575 -3.281 1.00 69.94 79 PHE A CA 1
ATOM 634 C C . PHE A 1 79 ? 5.637 12.643 -2.287 1.00 69.94 79 PHE A C 1
ATOM 636 O O . PHE A 1 79 ? 6.750 12.602 -1.763 1.00 69.94 79 PHE A O 1
ATOM 643 N N . ASP A 1 80 ? 4.747 13.589 -2.007 1.00 68.06 80 ASP A N 1
ATOM 644 C CA . ASP A 1 80 ? 4.911 14.456 -0.850 1.00 68.06 80 ASP A CA 1
ATOM 645 C C . ASP A 1 80 ? 4.383 13.694 0.364 1.00 68.06 80 ASP A C 1
ATOM 647 O O . ASP A 1 80 ? 3.171 13.587 0.576 1.00 68.06 80 ASP A O 1
ATOM 651 N N . PHE A 1 81 ? 5.296 13.077 1.116 1.00 69.38 81 PHE A N 1
ATOM 652 C CA . PHE A 1 81 ? 4.940 12.405 2.356 1.00 69.38 81 PHE A CA 1
ATOM 653 C C . PHE A 1 81 ? 4.305 13.429 3.283 1.00 69.38 81 PHE A C 1
ATOM 655 O O . PHE A 1 81 ? 4.983 14.305 3.816 1.00 69.38 81 PHE A O 1
ATOM 662 N N . VAL A 1 82 ? 2.985 13.320 3.455 1.00 59.75 82 VAL A N 1
ATOM 663 C CA . VAL A 1 82 ? 2.220 14.283 4.238 1.00 59.75 82 VAL A CA 1
ATOM 664 C C . VAL A 1 82 ? 2.820 14.340 5.641 1.00 59.75 82 VAL A C 1
ATOM 666 O O . VAL A 1 82 ? 2.658 13.413 6.439 1.00 59.75 82 VAL A O 1
ATOM 669 N N . ASN A 1 83 ? 3.460 15.466 5.962 1.00 54.72 83 ASN A N 1
ATOM 670 C CA . ASN A 1 83 ? 3.862 15.845 7.316 1.00 54.72 83 ASN A CA 1
ATOM 671 C C . ASN A 1 83 ? 2.611 16.219 8.128 1.00 54.72 83 ASN A C 1
ATOM 673 O O . ASN A 1 83 ? 2.446 17.338 8.611 1.00 54.72 83 ASN A O 1
ATOM 677 N N . SER A 1 84 ? 1.666 15.284 8.215 1.00 52.72 84 SER A N 1
ATOM 678 C CA . SER A 1 84 ? 0.452 15.437 8.993 1.00 52.72 84 SER A CA 1
ATOM 679 C C . SER A 1 84 ? 0.778 15.170 10.461 1.00 52.72 84 SER A C 1
ATOM 681 O O . SER A 1 84 ? 1.469 14.194 10.765 1.00 52.72 84 SER A O 1
ATOM 683 N N . PRO A 1 85 ? 0.205 15.932 11.407 1.00 50.53 85 PRO A N 1
ATOM 684 C CA . PRO A 1 85 ? 0.244 15.581 12.829 1.00 50.53 85 PRO A CA 1
ATOM 685 C C . PRO A 1 85 ? -0.395 14.207 13.131 1.00 50.53 85 PRO A C 1
ATOM 687 O O . PRO A 1 85 ? -0.294 13.707 14.249 1.00 50.53 85 PRO A O 1
ATOM 690 N N . LEU A 1 86 ? -1.029 13.566 12.140 1.00 56.41 86 LEU A N 1
ATOM 691 C CA . LEU A 1 86 ? -1.527 12.193 12.197 1.00 56.41 86 LEU A CA 1
ATOM 692 C C . LEU A 1 86 ? -0.509 11.135 11.738 1.00 56.41 86 LEU A C 1
ATOM 694 O O . LEU A 1 86 ? -0.916 9.994 11.541 1.00 56.41 86 LEU A O 1
ATOM 698 N N . ALA A 1 87 ? 0.788 11.449 11.627 1.00 56.25 87 ALA A N 1
ATOM 699 C CA . ALA A 1 87 ? 1.826 10.510 11.180 1.00 56.25 87 ALA A CA 1
ATOM 700 C C . ALA A 1 87 ? 1.828 9.153 11.922 1.00 56.25 87 ALA A C 1
ATOM 702 O O . ALA A 1 87 ? 2.149 8.118 11.343 1.00 56.25 87 ALA A O 1
ATOM 703 N N . HIS A 1 88 ? 1.363 9.117 13.178 1.00 54.03 88 HIS A N 1
ATOM 704 C CA . HIS A 1 88 ? 1.145 7.883 13.953 1.00 54.03 88 HIS A CA 1
ATOM 705 C C . HIS A 1 88 ? 0.098 6.915 13.370 1.00 54.03 88 HIS A C 1
ATOM 707 O O . HIS A 1 88 ? -0.043 5.790 13.855 1.00 54.03 88 HIS A O 1
ATOM 713 N N . ARG A 1 89 ? -0.650 7.349 12.353 1.00 63.12 89 ARG A N 1
ATOM 714 C CA . ARG A 1 89 ? -1.674 6.587 11.631 1.00 63.12 89 ARG A CA 1
ATOM 715 C C . ARG A 1 89 ? -1.258 6.248 10.202 1.00 63.12 89 ARG A C 1
ATOM 717 O O . ARG A 1 89 ? -2.055 5.639 9.498 1.00 63.12 89 ARG A O 1
ATOM 724 N N . ASN A 1 90 ? -0.048 6.615 9.783 1.00 76.75 90 ASN A N 1
ATOM 725 C CA . ASN A 1 90 ? 0.419 6.368 8.426 1.00 76.75 90 ASN A CA 1
ATOM 726 C C . ASN A 1 90 ? 0.722 4.875 8.260 1.00 76.75 90 ASN A C 1
ATOM 728 O O . ASN A 1 90 ? 1.774 4.388 8.682 1.00 76.75 90 ASN A O 1
ATOM 732 N N . PHE A 1 91 ? -0.233 4.145 7.685 1.00 86.88 91 PHE A N 1
ATOM 733 C CA . PHE A 1 91 ? -0.026 2.795 7.187 1.00 86.88 91 PHE A CA 1
ATOM 734 C C . PHE A 1 91 ? -0.051 2.832 5.661 1.00 86.88 91 PHE A C 1
ATOM 736 O O . PHE A 1 91 ? -1.079 3.127 5.052 1.00 86.88 91 PHE A O 1
ATOM 743 N N . TYR A 1 92 ? 1.099 2.567 5.057 1.00 89.44 92 TYR A N 1
ATOM 744 C CA . TYR A 1 92 ? 1.272 2.551 3.615 1.00 89.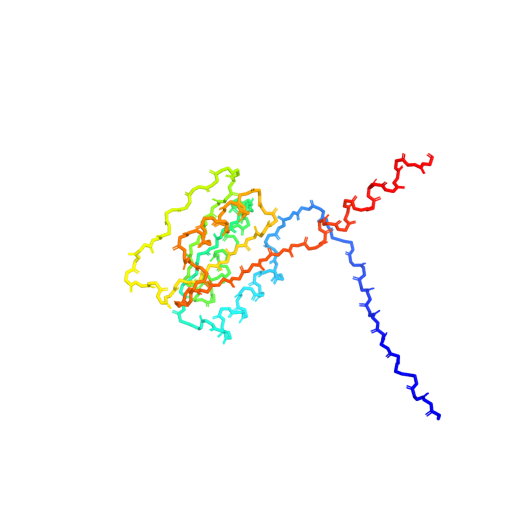44 92 TYR A CA 1
ATOM 745 C C . TYR A 1 92 ? 1.293 1.112 3.122 1.00 89.44 92 TYR A C 1
ATOM 747 O O . TYR A 1 92 ? 2.036 0.279 3.639 1.00 89.44 92 TYR A O 1
ATOM 755 N N . VAL A 1 93 ? 0.486 0.823 2.111 1.00 91.88 93 VAL A N 1
ATOM 756 C CA . VAL A 1 93 ? 0.553 -0.426 1.357 1.00 91.88 93 VAL A CA 1
ATOM 757 C C . VAL A 1 93 ? 1.153 -0.080 0.006 1.00 91.88 93 VAL A C 1
ATOM 759 O O . VAL A 1 93 ? 0.678 0.841 -0.646 1.00 91.88 93 VAL A O 1
ATOM 762 N N . VAL A 1 94 ? 2.197 -0.776 -0.417 1.00 92.62 94 VAL A N 1
ATOM 763 C CA . VAL A 1 94 ? 2.830 -0.548 -1.718 1.00 92.62 94 VAL A CA 1
ATOM 764 C C . VAL A 1 94 ? 2.925 -1.857 -2.464 1.00 92.62 94 VAL A C 1
ATOM 766 O O . VAL A 1 94 ? 3.333 -2.874 -1.908 1.00 92.62 94 VAL A O 1
ATOM 769 N N . ASP A 1 95 ? 2.558 -1.819 -3.731 1.00 91.38 95 ASP A N 1
ATOM 770 C CA . ASP A 1 95 ? 2.812 -2.908 -4.649 1.00 91.38 95 ASP A CA 1
ATOM 771 C C . ASP A 1 95 ? 4.186 -2.700 -5.309 1.00 91.38 95 ASP A C 1
ATOM 773 O O . ASP A 1 95 ? 4.344 -1.844 -6.180 1.00 91.38 95 ASP A O 1
ATOM 777 N N . LEU A 1 96 ? 5.196 -3.451 -4.848 1.00 91.31 96 LEU A N 1
ATOM 778 C CA . LEU A 1 96 ? 6.616 -3.343 -5.244 1.00 91.31 96 LEU A CA 1
ATOM 779 C C . LEU A 1 96 ? 6.837 -3.537 -6.743 1.00 91.31 96 LEU A C 1
ATOM 781 O O . LEU A 1 96 ? 7.847 -3.171 -7.331 1.00 91.31 96 LEU A O 1
ATOM 785 N N . ASP A 1 97 ? 5.866 -4.179 -7.338 1.00 87.56 97 ASP A N 1
ATOM 786 C CA . ASP A 1 97 ? 5.943 -4.820 -8.616 1.00 87.56 97 ASP A CA 1
ATOM 787 C C . ASP A 1 97 ? 5.408 -3.794 -9.673 1.00 87.56 97 ASP A C 1
ATOM 789 O O . ASP A 1 97 ? 5.347 -4.055 -10.873 1.00 87.56 97 ASP A O 1
ATOM 793 N N . CYS A 1 98 ? 5.019 -2.586 -9.226 1.00 87.94 98 CYS A N 1
ATOM 794 C CA . CYS A 1 98 ? 4.708 -1.402 -10.026 1.00 87.94 98 CYS A CA 1
ATOM 795 C C . CYS A 1 98 ? 5.950 -0.556 -10.332 1.00 87.94 98 CYS A C 1
ATOM 797 O O . CYS A 1 98 ? 6.805 -0.347 -9.477 1.00 87.94 98 CYS A O 1
ATOM 799 N N . ALA A 1 99 ? 6.003 0.018 -11.538 1.00 87.25 99 ALA A N 1
ATOM 800 C CA . ALA A 1 99 ? 7.192 0.710 -12.044 1.00 87.25 99 ALA A CA 1
ATOM 801 C C . ALA A 1 99 ? 7.683 1.893 -11.187 1.00 87.25 99 ALA A C 1
ATOM 803 O O . ALA A 1 99 ? 8.867 2.175 -11.237 1.00 87.25 99 ALA A O 1
ATOM 804 N N . GLY A 1 100 ? 6.807 2.568 -10.429 1.00 87.00 100 GLY A N 1
ATOM 805 C CA . GLY A 1 100 ? 7.186 3.687 -9.547 1.00 87.00 100 GLY A CA 1
ATOM 806 C C . GLY A 1 100 ? 7.407 3.308 -8.077 1.00 87.00 100 GLY A C 1
ATOM 807 O O . GLY A 1 100 ? 7.531 4.185 -7.219 1.00 87.00 100 GLY A O 1
ATOM 808 N N . ALA A 1 101 ? 7.362 2.015 -7.742 1.00 90.56 101 ALA A N 1
ATOM 809 C CA . ALA A 1 101 ? 7.405 1.567 -6.353 1.00 90.56 101 ALA A CA 1
ATOM 810 C C . ALA A 1 101 ? 8.797 1.725 -5.735 1.00 90.56 101 ALA A C 1
ATOM 812 O O . ALA A 1 101 ? 8.918 2.094 -4.567 1.00 90.56 101 ALA A O 1
ATOM 813 N N . TYR A 1 102 ? 9.854 1.484 -6.513 1.00 91.00 102 TYR A N 1
ATOM 814 C CA . TYR A 1 102 ? 11.226 1.625 -6.034 1.00 91.00 102 TYR A CA 1
ATOM 815 C C . TYR A 1 102 ? 11.567 3.086 -5.739 1.00 91.00 102 TYR A C 1
ATOM 817 O O . TYR A 1 102 ? 12.117 3.380 -4.679 1.00 91.00 102 TYR A O 1
ATOM 825 N N . GLU A 1 103 ? 11.180 4.008 -6.616 1.00 90.19 103 GLU A N 1
ATOM 826 C CA . GLU A 1 103 ? 11.360 5.449 -6.442 1.00 90.19 103 GLU A CA 1
ATOM 827 C C . GLU A 1 103 ? 10.612 5.949 -5.204 1.00 90.19 103 GLU A C 1
ATOM 829 O O . GLU A 1 103 ? 11.177 6.705 -4.411 1.00 90.19 103 GLU A O 1
ATOM 834 N N . LEU A 1 104 ? 9.376 5.481 -4.991 1.00 89.56 104 LEU A N 1
ATOM 835 C CA . LEU A 1 104 ? 8.600 5.780 -3.786 1.00 89.56 104 LEU A CA 1
ATOM 836 C C . LEU A 1 104 ? 9.328 5.313 -2.517 1.00 89.56 104 LEU A C 1
ATOM 838 O O . LEU A 1 104 ? 9.407 6.060 -1.542 1.00 89.56 104 LEU A O 1
ATOM 842 N N . LEU A 1 105 ? 9.867 4.092 -2.519 1.00 91.19 105 LEU A N 1
ATOM 843 C CA . LEU A 1 105 ? 10.564 3.525 -1.362 1.00 91.19 105 LEU A CA 1
ATOM 844 C C . LEU A 1 105 ? 11.911 4.211 -1.099 1.00 91.19 105 LEU A C 1
ATOM 846 O O . LEU A 1 105 ? 12.263 4.435 0.058 1.00 91.19 105 LEU A O 1
ATOM 850 N N . ILE A 1 106 ? 12.644 4.603 -2.143 1.00 90.75 106 ILE A N 1
ATOM 851 C CA . ILE A 1 106 ? 13.864 5.409 -2.004 1.00 90.75 106 ILE A CA 1
ATOM 852 C C . ILE A 1 106 ? 13.521 6.764 -1.377 1.00 90.75 106 ILE A C 1
ATOM 854 O O . ILE A 1 106 ? 14.128 7.134 -0.373 1.00 90.75 106 ILE A O 1
ATOM 858 N N . GLN A 1 107 ? 12.498 7.459 -1.884 1.00 87.88 107 GLN A N 1
ATOM 859 C CA . GLN A 1 107 ? 12.055 8.732 -1.307 1.00 87.88 107 GLN A CA 1
ATOM 860 C C . GLN A 1 107 ? 11.588 8.563 0.143 1.00 87.88 107 GLN A C 1
ATOM 862 O O . GLN A 1 107 ? 11.915 9.391 0.994 1.00 87.88 107 GLN A O 1
ATOM 867 N N . ALA A 1 108 ? 10.870 7.480 0.461 1.00 87.50 108 ALA A N 1
ATOM 868 C CA . ALA A 1 108 ? 10.469 7.168 1.830 1.00 87.50 108 ALA A CA 1
ATOM 869 C C . ALA A 1 108 ? 11.683 7.020 2.756 1.00 87.50 108 ALA A C 1
ATOM 871 O O . ALA A 1 108 ? 11.672 7.528 3.876 1.00 87.50 108 ALA A O 1
ATOM 872 N N . ASN A 1 109 ? 12.748 6.367 2.288 1.00 89.94 109 ASN A N 1
ATOM 873 C CA . ASN A 1 109 ? 13.990 6.243 3.043 1.00 89.94 109 ASN A CA 1
ATOM 874 C C . ASN A 1 109 ? 14.675 7.597 3.252 1.00 89.94 109 ASN A C 1
ATOM 876 O O . ASN A 1 109 ? 14.997 7.957 4.382 1.00 89.94 109 ASN A O 1
ATOM 880 N N . GLU A 1 110 ? 14.867 8.356 2.174 1.00 89.25 110 GLU A N 1
ATOM 881 C CA . GLU A 1 110 ? 15.557 9.652 2.195 1.00 89.25 110 GLU A CA 1
ATOM 882 C C . GLU A 1 110 ? 14.842 10.683 3.075 1.00 89.25 110 GLU A C 1
ATOM 884 O O . GLU A 1 110 ? 15.483 11.533 3.692 1.00 89.25 110 GLU A O 1
ATOM 889 N N . THR A 1 111 ? 13.517 10.578 3.180 1.00 84.25 111 THR A N 1
ATOM 890 C CA . THR A 1 111 ? 12.674 11.455 4.006 1.00 84.25 111 THR A CA 1
ATOM 891 C C . THR A 1 111 ? 12.423 10.920 5.421 1.00 84.25 111 THR A C 1
ATOM 893 O O . THR A 1 111 ? 11.709 11.555 6.194 1.00 84.25 111 THR A O 1
ATOM 896 N N . GLY A 1 112 ? 13.000 9.770 5.796 1.00 83.50 112 GLY A N 1
ATOM 897 C CA . GLY A 1 112 ? 12.864 9.195 7.140 1.00 83.50 112 GLY A CA 1
ATOM 898 C C . GLY A 1 112 ? 11.513 8.524 7.427 1.00 83.50 112 GLY A C 1
ATOM 899 O O . GLY A 1 112 ? 11.183 8.272 8.584 1.00 83.50 112 GLY A O 1
ATOM 900 N N . ASN A 1 113 ? 10.734 8.186 6.398 1.00 83.88 113 ASN A N 1
ATOM 901 C CA . ASN A 1 113 ? 9.415 7.559 6.522 1.00 83.88 113 ASN A CA 1
ATOM 902 C C . ASN A 1 113 ? 9.454 6.043 6.801 1.00 83.88 113 ASN A C 1
ATOM 904 O O . ASN A 1 113 ? 8.401 5.453 7.035 1.00 83.88 113 ASN A O 1
ATOM 908 N N . PHE A 1 114 ? 10.628 5.403 6.841 1.00 85.56 114 PHE A N 1
ATOM 909 C CA . PHE A 1 114 ? 10.783 4.025 7.349 1.00 85.56 114 PHE A CA 1
ATOM 910 C C . PHE A 1 114 ? 10.972 3.934 8.867 1.00 85.56 114 PHE A C 1
ATOM 912 O O . PHE A 1 114 ? 11.214 2.854 9.408 1.00 85.56 114 PHE A O 1
ATOM 919 N N . ILE A 1 115 ? 10.870 5.058 9.570 1.00 80.31 115 ILE A N 1
ATOM 920 C CA . ILE A 1 115 ? 11.015 5.117 11.020 1.00 80.31 115 ILE A CA 1
ATOM 921 C C . ILE A 1 115 ? 9.624 5.082 11.660 1.00 80.31 115 ILE A C 1
ATOM 923 O O . ILE A 1 115 ? 8.642 5.589 11.112 1.00 80.31 115 ILE A O 1
ATOM 927 N N . ALA A 1 116 ? 9.535 4.478 12.848 1.00 79.69 116 ALA A N 1
ATOM 928 C CA . ALA A 1 116 ? 8.324 4.531 13.654 1.00 79.69 116 ALA A CA 1
ATOM 929 C C . ALA A 1 116 ? 7.882 5.997 13.860 1.00 79.69 116 ALA A C 1
ATOM 931 O O . ALA A 1 116 ? 8.724 6.869 14.080 1.00 79.69 116 ALA A O 1
ATOM 932 N N . PRO A 1 117 ? 6.574 6.286 13.831 1.00 77.75 117 PRO A N 1
ATOM 933 C CA . PRO A 1 117 ? 5.445 5.353 13.919 1.00 77.75 117 PRO A CA 1
ATOM 934 C C . PRO A 1 117 ? 4.910 4.834 12.569 1.00 77.75 117 PRO A C 1
ATOM 936 O O . PRO A 1 117 ? 3.928 4.086 12.576 1.00 77.75 117 PRO A O 1
ATOM 939 N N . THR A 1 118 ? 5.506 5.238 11.444 1.00 83.00 118 THR A N 1
ATOM 940 C CA . THR A 1 118 ? 5.043 4.870 10.101 1.00 83.00 118 THR A CA 1
ATOM 941 C C . THR A 1 118 ? 5.167 3.366 9.877 1.00 83.00 118 THR A C 1
ATOM 943 O O . THR A 1 118 ? 6.143 2.732 10.282 1.00 83.00 118 T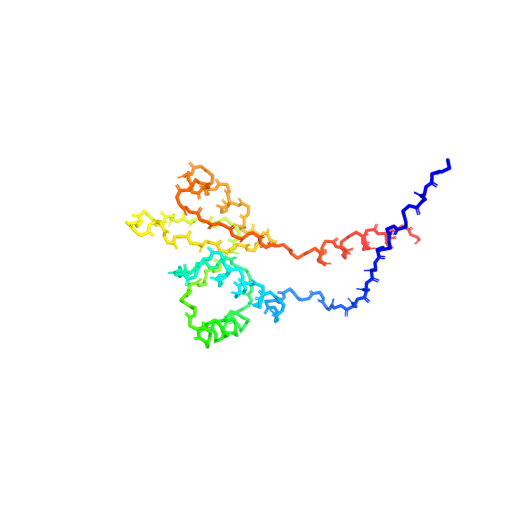HR A O 1
ATOM 946 N N . LYS A 1 119 ? 4.154 2.780 9.239 1.00 86.88 119 LYS A N 1
ATOM 947 C CA . LYS A 1 119 ? 4.065 1.343 8.963 1.00 86.88 119 LYS A CA 1
ATOM 948 C C . LYS A 1 119 ? 3.960 1.110 7.466 1.00 86.88 119 LYS A C 1
ATOM 950 O O . LYS A 1 119 ? 3.275 1.856 6.773 1.00 86.88 119 LYS A O 1
ATOM 955 N N . TRP A 1 120 ? 4.593 0.041 7.000 1.00 89.50 120 TRP A N 1
ATOM 956 C CA . TRP A 1 120 ? 4.650 -0.319 5.589 1.00 89.50 120 TRP A CA 1
ATOM 957 C C . TRP A 1 120 ? 4.261 -1.781 5.401 1.00 89.50 120 TRP A C 1
ATOM 959 O O . TRP A 1 120 ? 4.766 -2.655 6.105 1.00 89.50 120 TRP A O 1
ATOM 969 N N . LEU A 1 121 ? 3.387 -2.041 4.436 1.00 91.88 121 LEU A N 1
ATOM 970 C CA . LEU A 1 121 ? 3.126 -3.361 3.883 1.00 91.88 121 LEU A CA 1
ATOM 971 C C . LEU A 1 121 ? 3.573 -3.353 2.426 1.00 91.88 121 LEU A C 1
ATOM 973 O O . LEU A 1 121 ? 2.965 -2.693 1.589 1.00 91.88 121 LEU A O 1
ATOM 977 N N . ILE A 1 122 ? 4.651 -4.074 2.142 1.00 93.69 122 ILE A N 1
ATOM 978 C CA . ILE A 1 122 ? 5.219 -4.186 0.800 1.00 93.69 122 ILE A CA 1
ATOM 979 C C . ILE A 1 122 ? 4.719 -5.498 0.201 1.00 93.69 122 ILE A C 1
ATOM 981 O O . ILE A 1 122 ? 4.983 -6.571 0.744 1.00 93.69 122 ILE A O 1
ATOM 985 N N . LEU A 1 123 ? 3.964 -5.397 -0.885 1.00 91.12 123 LEU A N 1
ATOM 986 C CA . LEU A 1 123 ? 3.397 -6.516 -1.626 1.00 91.12 123 LEU A CA 1
ATOM 987 C C . LEU A 1 123 ? 4.256 -6.794 -2.857 1.00 91.12 123 LEU A C 1
ATOM 989 O O . LEU A 1 123 ? 4.748 -5.867 -3.491 1.00 91.12 123 LEU A O 1
ATOM 993 N N . GLN A 1 124 ? 4.430 -8.067 -3.195 1.00 87.56 124 GLN A N 1
ATOM 994 C CA . GLN A 1 124 ? 5.081 -8.488 -4.430 1.00 87.56 124 GLN A CA 1
ATOM 995 C C . GLN A 1 124 ? 4.431 -9.781 -4.918 1.00 87.56 124 GLN A C 1
ATOM 997 O O . GLN A 1 124 ? 4.340 -10.745 -4.150 1.00 87.56 124 GLN A O 1
ATOM 1002 N N . ASP A 1 125 ? 4.007 -9.825 -6.183 1.00 80.38 125 ASP A N 1
ATOM 1003 C CA . ASP A 1 125 ? 3.481 -11.048 -6.779 1.00 80.38 125 ASP A CA 1
ATOM 1004 C C . ASP A 1 125 ? 4.602 -11.861 -7.443 1.00 80.38 125 ASP A C 1
ATOM 1006 O O . ASP A 1 125 ? 5.027 -11.630 -8.574 1.00 80.38 125 ASP A O 1
ATOM 1010 N N . LEU A 1 126 ? 5.066 -12.894 -6.741 1.00 78.94 126 LEU A N 1
ATOM 1011 C CA . LEU A 1 126 ? 6.112 -13.784 -7.248 1.00 78.94 126 LEU A CA 1
ATOM 1012 C C . LEU A 1 126 ? 5.659 -14.647 -8.442 1.00 78.94 126 LEU A C 1
ATOM 1014 O O . LEU A 1 126 ? 6.504 -15.268 -9.096 1.00 78.94 126 LEU A O 1
ATOM 1018 N N . ARG A 1 127 ? 4.356 -14.701 -8.755 1.00 71.00 127 ARG A N 1
ATOM 1019 C CA . ARG A 1 127 ? 3.835 -15.442 -9.917 1.00 71.00 127 ARG A CA 1
ATOM 1020 C C . ARG A 1 127 ? 4.313 -14.822 -11.231 1.00 71.00 127 ARG A C 1
ATOM 1022 O O . ARG A 1 127 ? 4.633 -15.560 -12.162 1.00 71.00 127 ARG A O 1
ATOM 1029 N N . ALA A 1 128 ? 4.419 -13.494 -11.298 1.00 59.25 128 ALA A N 1
ATOM 1030 C CA . ALA A 1 128 ? 4.910 -12.788 -12.481 1.00 59.25 128 ALA A CA 1
ATOM 1031 C C . ALA A 1 128 ? 6.390 -13.113 -12.764 1.00 59.25 128 ALA A C 1
ATOM 1033 O O . ALA A 1 128 ? 6.769 -13.399 -13.902 1.00 59.25 128 ALA A O 1
ATOM 1034 N N . THR A 1 129 ? 7.212 -13.174 -11.713 1.00 56.56 129 THR A N 1
ATOM 1035 C CA . THR A 1 129 ? 8.648 -13.492 -11.795 1.00 56.56 129 THR A CA 1
ATOM 1036 C C . THR A 1 129 ? 8.914 -14.935 -12.233 1.00 56.56 129 THR A C 1
ATOM 1038 O O . THR A 1 129 ? 9.877 -15.203 -12.948 1.00 56.56 129 THR A O 1
ATOM 1041 N N . ALA A 1 130 ? 8.050 -15.884 -11.862 1.00 54.88 130 ALA A N 1
ATOM 1042 C CA . ALA A 1 130 ? 8.185 -17.272 -12.305 1.00 54.88 130 ALA A CA 1
ATOM 1043 C C . ALA A 1 130 ? 8.020 -17.416 -13.832 1.00 54.88 130 ALA A C 1
ATOM 1045 O O . ALA A 1 130 ? 8.725 -18.207 -14.458 1.00 54.88 130 ALA A O 1
ATOM 1046 N N . ASN A 1 131 ? 7.150 -16.616 -14.455 1.00 49.62 131 ASN A N 1
ATOM 1047 C CA . ASN A 1 131 ? 6.915 -16.677 -15.900 1.00 49.62 131 ASN A CA 1
ATOM 1048 C C . ASN A 1 131 ? 8.080 -16.098 -16.727 1.00 49.62 131 ASN A C 1
ATOM 1050 O O . ASN A 1 131 ? 8.341 -16.592 -17.825 1.00 49.62 131 ASN A O 1
ATOM 1054 N N . SER A 1 132 ? 8.824 -15.110 -16.211 1.00 50.12 132 SER A N 1
ATOM 1055 C CA . SER A 1 132 ? 10.000 -14.567 -16.915 1.00 50.12 132 SER A CA 1
ATOM 1056 C C . SER A 1 132 ? 11.168 -15.561 -16.956 1.00 50.12 132 SER A C 1
ATOM 1058 O O . SER A 1 132 ? 11.843 -15.667 -17.981 1.00 50.12 132 SER A O 1
ATOM 1060 N N . MET A 1 133 ? 11.356 -16.365 -15.901 1.00 47.34 133 MET A N 1
ATOM 1061 C CA . MET A 1 133 ? 12.338 -17.460 -15.900 1.00 47.34 133 MET A CA 1
ATOM 1062 C C . MET A 1 133 ? 11.961 -18.601 -16.853 1.00 47.34 133 MET A C 1
ATOM 1064 O O . MET A 1 133 ? 12.848 -19.183 -17.474 1.00 47.34 133 MET A O 1
ATOM 1068 N N . PHE A 1 134 ? 10.671 -18.920 -17.000 1.00 51.06 134 PHE A N 1
ATOM 1069 C CA . PHE A 1 134 ? 10.236 -19.976 -17.921 1.00 51.06 134 PHE A CA 1
ATOM 1070 C C . PHE A 1 134 ? 10.317 -19.548 -19.394 1.00 51.06 134 PHE A C 1
ATOM 1072 O O . PHE A 1 134 ? 10.734 -20.354 -20.227 1.00 51.06 134 PHE A O 1
ATOM 1079 N N . ASN A 1 135 ? 10.026 -18.286 -19.726 1.00 43.94 135 ASN A N 1
ATOM 1080 C CA . ASN A 1 135 ? 10.172 -17.799 -21.103 1.00 43.94 135 ASN A CA 1
ATOM 1081 C C . ASN A 1 135 ? 11.638 -17.690 -21.556 1.00 43.94 135 ASN A C 1
ATOM 1083 O O . ASN A 1 135 ? 11.922 -17.961 -22.715 1.00 43.94 135 ASN A O 1
ATOM 1087 N N . GLY A 1 136 ? 12.584 -17.408 -20.653 1.00 46.56 136 GLY A N 1
ATOM 1088 C CA . GLY A 1 136 ? 14.019 -17.407 -20.983 1.00 46.56 136 GLY A CA 1
ATOM 1089 C C . GLY A 1 136 ? 14.611 -18.791 -21.297 1.00 46.56 136 GLY A C 1
ATOM 1090 O O . GLY A 1 136 ? 15.757 -18.881 -21.727 1.00 46.56 136 GLY A O 1
ATOM 1091 N N . SER A 1 137 ? 13.850 -19.871 -21.084 1.00 44.03 137 SER A N 1
ATOM 1092 C CA . SER A 1 137 ? 14.279 -21.251 -21.353 1.00 44.03 137 SER A CA 1
ATOM 1093 C C . SER A 1 137 ? 13.750 -21.837 -22.668 1.00 44.03 137 SER A C 1
ATOM 1095 O O . SER A 1 137 ? 14.175 -22.926 -23.047 1.00 44.03 137 SER A O 1
ATOM 1097 N N . LEU A 1 138 ? 12.861 -21.129 -23.379 1.00 46.16 138 LEU A N 1
ATOM 1098 C CA . LEU A 1 138 ? 12.323 -21.570 -24.675 1.00 46.16 138 LEU A CA 1
ATOM 1099 C C . LEU A 1 138 ? 13.047 -20.986 -25.901 1.00 46.16 138 LEU A C 1
ATOM 1101 O O . LEU A 1 138 ? 12.789 -21.447 -27.006 1.00 46.16 138 LEU A O 1
ATOM 1105 N N . ASP A 1 139 ? 13.976 -20.043 -25.717 1.00 42.56 139 ASP A N 1
ATOM 1106 C CA . ASP A 1 139 ? 14.745 -19.430 -26.816 1.00 42.56 139 ASP A CA 1
ATOM 1107 C C . ASP A 1 139 ? 16.079 -20.150 -27.120 1.00 42.56 139 ASP A C 1
ATOM 1109 O O . ASP A 1 139 ? 16.909 -19.660 -27.885 1.00 42.56 139 ASP A O 1
ATOM 1113 N N . LEU A 1 140 ? 16.302 -21.332 -26.533 1.00 43.62 140 LEU A N 1
ATOM 1114 C CA . LEU A 1 140 ? 17.466 -22.188 -26.789 1.00 43.62 140 LEU A CA 1
ATOM 1115 C C . LEU A 1 140 ? 17.034 -23.649 -26.996 1.00 43.62 140 LEU A C 1
ATOM 1117 O O . LEU A 1 140 ? 17.342 -24.520 -26.180 1.00 43.62 140 LEU A O 1
ATOM 1121 N N . ALA A 1 141 ? 16.323 -23.918 -28.091 1.00 37.28 141 ALA A N 1
ATOM 1122 C CA . ALA A 1 141 ? 16.187 -25.260 -28.662 1.00 37.28 141 ALA A CA 1
ATOM 1123 C C . ALA A 1 141 ? 16.040 -25.190 -30.186 1.00 37.28 141 ALA A C 1
ATOM 1125 O O . ALA A 1 141 ? 15.136 -24.466 -30.658 1.00 37.28 141 ALA A O 1
#

pLDDT: mean 74.4, std 19.29, range [34.31, 96.19]

Radius of gyration: 18.48 Å; chains: 1; bounding box: 39×59×43 Å

Foldseek 3Di:
DDDDDDPDDDDDDDDDDPDDACDPVVLVVVLVCCVPPNVDAAEEEEEQHDPVRVVVSVVSCVVVVHHYHYDYFAAQDDDDPPPDPVLLRYEYEYECQHNRRVNVVVVCVVVVVVDPPHHYHYDYDCVNVVVVVVVVVVVPD

Sequence (141 aa):
MFIKNFIGILILSIRVSADRKIDEIVQTFILDVTNSFYPTSSFSLFHCAEPAEVAELSRFMSKNQKLHEASPIFGEYRFDFVNSPLAHRNFYVVDLDCAGAYELLIQANETGNFIAPTKWLILQDLRATANSMFNGSLDLA

Secondary structure (DSSP, 8-state):
-----------------S-----HHHHHHHHHHHHHT-TT--EEEEE---HHHHHHHHHHHHHTT--EEEEE--SS--------TTGGG-EEEEETTSTTHHHHHHHHHHTTTTSTT-EEEEE--HHHHHHHHHHTTSS--